Protein AF-A0A7S2SJI4-F1 (afdb_monomer)

Nearest PDB structures (foldseek):
  5hex-assembly2_B  TM=9.767E-01  e=1.439E-13  Homo sapiens
  5hg1-assembly1_A  TM=9.825E-01  e=2.804E-13  Homo sapiens
  2nzt-assembly1_A  TM=9.744E-01  e=3.425E-13  Homo sapiens
  4iwv-assembly1_A  TM=9.909E-01  e=1.138E-12  Homo sapiens
  3qic-assembly1_A  TM=9.898E-01  e=1.217E-12  Homo sapiens

Organism: NCBI:txid96639

Radius of gyration: 13.2 Å; Cα contacts (8 Å, |Δi|>4): 162; chains: 1; bounding box: 30×30×30 Å

Sequence (100 aa):
SKIYLIPQHIMTGTGEHLFDHIAECIYKFMNNHDLLNQKIPLGFTFSFPCKQMGLNHAVLTQWTKGFKCEGVEGEDVVRLLHEAIKRRGDIDVECLAVIN

Solvent-accessible surface area (backbone atoms only — not comparable to full-atom values): 5708 Å² total; per-residue (Å²): 139,90,85,83,84,80,54,71,71,42,38,55,30,43,30,68,59,40,30,37,50,50,38,52,50,50,46,56,51,29,62,76,64,78,38,54,92,42,81,40,81,34,77,44,77,51,84,50,57,55,50,74,79,50,60,50,34,35,26,30,66,47,75,57,96,82,40,52,37,45,90,34,64,77,32,45,54,47,60,50,41,51,50,24,36,56,74,67,65,74,57,47,72,45,71,67,30,53,45,106

Foldseek 3Di:
DDDDDDDLCQLAEALLSVLLVVLVVVVVVCVVVVNQPDAAEDEAEDPADWDDPDFQWTQHQDDDPSGHHPPRHRDTPSVSNVVSNVVVPRHHYDYRGYDD

Mean predicted aligned error: 2.75 Å

Structure (mmCIF, N/CA/C/O backbone):
data_AF-A0A7S2SJI4-F1
#
_entry.id   AF-A0A7S2SJI4-F1
#
loop_
_atom_site.group_PDB
_atom_site.id
_atom_site.type_symbol
_atom_site.label_atom_id
_atom_site.label_alt_id
_atom_site.label_comp_id
_atom_site.label_asym_id
_atom_site.label_entity_id
_atom_site.label_seq_id
_atom_site.pdbx_PDB_ins_code
_atom_site.Cartn_x
_atom_site.Cartn_y
_atom_site.Cartn_z
_atom_site.occupancy
_atom_site.B_iso_or_equiv
_atom_site.auth_seq_id
_atom_site.auth_comp_id
_atom_site.auth_asym_id
_atom_site.auth_atom_id
_atom_site.pdbx_PDB_model_num
ATOM 1 N N . SER A 1 1 ? 18.832 6.664 1.803 1.00 69.81 1 SER A N 1
ATOM 2 C CA . SER A 1 1 ? 17.397 6.334 1.919 1.00 69.81 1 SER A CA 1
ATOM 3 C C . SER A 1 1 ? 16.583 7.447 1.274 1.00 69.81 1 SER A C 1
ATOM 5 O O . SER A 1 1 ? 17.013 8.594 1.328 1.00 69.81 1 SER A O 1
ATOM 7 N N . LYS A 1 2 ? 15.455 7.136 0.621 1.00 86.06 2 LYS A N 1
ATOM 8 C CA . LYS A 1 2 ? 14.500 8.149 0.133 1.00 86.06 2 LYS A CA 1
ATOM 9 C C . LYS A 1 2 ? 13.271 8.145 1.031 1.00 86.06 2 LYS A C 1
ATOM 11 O O . LYS A 1 2 ? 12.806 7.078 1.413 1.00 86.06 2 LYS A O 1
ATOM 16 N N . ILE A 1 3 ? 12.783 9.333 1.366 1.00 92.25 3 ILE A N 1
ATOM 17 C CA . ILE A 1 3 ? 11.575 9.529 2.166 1.00 92.25 3 ILE A CA 1
ATOM 18 C C . ILE A 1 3 ? 10.574 10.257 1.280 1.00 92.25 3 ILE A C 1
ATOM 20 O O . ILE A 1 3 ? 10.897 11.297 0.706 1.00 92.25 3 ILE A O 1
ATOM 24 N N . TYR A 1 4 ? 9.373 9.701 1.170 1.00 93.00 4 TYR A N 1
ATOM 25 C CA . TYR A 1 4 ? 8.265 10.308 0.449 1.00 93.00 4 TYR A CA 1
ATOM 26 C C . TYR A 1 4 ? 7.230 10.758 1.475 1.00 93.00 4 TYR A C 1
ATOM 28 O O . TYR A 1 4 ? 6.766 9.959 2.287 1.00 93.00 4 TYR A O 1
ATOM 36 N N . LEU A 1 5 ? 6.932 12.055 1.490 1.00 94.00 5 LEU A N 1
ATOM 37 C CA . LEU A 1 5 ? 5.970 12.625 2.424 1.00 94.00 5 LEU A CA 1
ATOM 38 C C . LEU A 1 5 ? 4.558 12.399 1.898 1.00 94.00 5 LEU A C 1
ATOM 40 O O . LEU A 1 5 ? 4.272 12.737 0.750 1.00 94.00 5 LEU A O 1
ATOM 44 N N . ILE A 1 6 ? 3.683 11.896 2.764 1.00 94.12 6 ILE A N 1
ATOM 45 C CA . ILE A 1 6 ? 2.258 11.770 2.471 1.00 94.12 6 ILE A CA 1
ATOM 46 C C . ILE A 1 6 ? 1.612 13.135 2.751 1.00 94.12 6 ILE A C 1
ATOM 48 O O . ILE A 1 6 ? 1.662 13.606 3.890 1.00 94.12 6 ILE A O 1
ATOM 52 N N . PRO A 1 7 ? 1.021 13.802 1.746 1.00 94.06 7 PRO A N 1
ATOM 53 C CA . PRO A 1 7 ? 0.314 15.057 1.953 1.00 94.06 7 PRO A CA 1
ATOM 54 C C . PRO A 1 7 ? -0.871 14.886 2.907 1.00 94.06 7 PRO A C 1
ATOM 56 O O . PRO A 1 7 ? -1.582 13.883 2.856 1.00 94.06 7 PRO A O 1
ATOM 59 N N . GLN A 1 8 ? -1.154 15.908 3.717 1.00 92.19 8 GLN A N 1
ATOM 60 C CA . GLN A 1 8 ? -2.221 15.850 4.723 1.00 92.19 8 GLN A CA 1
ATOM 61 C C . GLN A 1 8 ? -3.601 15.527 4.125 1.00 92.19 8 GLN A C 1
ATOM 63 O O . GLN A 1 8 ? -4.350 14.748 4.703 1.00 92.19 8 GLN A O 1
ATOM 68 N N . HIS A 1 9 ? -3.917 16.062 2.942 1.00 93.06 9 HIS A N 1
ATOM 69 C CA . HIS A 1 9 ? -5.185 15.779 2.263 1.00 93.06 9 HIS A CA 1
ATOM 70 C C . HIS A 1 9 ? -5.311 14.317 1.795 1.00 93.06 9 HIS A C 1
ATOM 72 O O . HIS A 1 9 ? -6.426 13.832 1.641 1.00 93.06 9 HIS A O 1
ATOM 78 N N . ILE A 1 10 ? -4.193 13.606 1.590 1.00 95.00 10 ILE A N 1
ATOM 79 C CA . ILE A 1 10 ? -4.195 12.166 1.289 1.00 95.00 10 ILE A CA 1
ATOM 80 C C . ILE A 1 10 ? -4.422 11.364 2.575 1.00 95.00 10 ILE A C 1
ATOM 82 O O . ILE A 1 10 ? -5.204 10.417 2.573 1.00 95.00 10 ILE A O 1
ATOM 86 N N . MET A 1 11 ? -3.816 11.780 3.695 1.00 94.56 11 MET A N 1
ATOM 87 C CA . MET A 1 11 ? -3.981 11.120 5.003 1.00 94.56 11 MET A CA 1
ATOM 88 C C . MET A 1 11 ? -5.436 11.096 5.496 1.00 94.56 11 MET A C 1
ATOM 90 O O . MET A 1 11 ? -5.798 10.238 6.300 1.00 94.56 11 MET A O 1
ATOM 94 N N . THR A 1 12 ? -6.262 12.038 5.042 1.00 95.62 12 THR A N 1
ATOM 95 C CA . THR A 1 12 ? -7.688 12.144 5.391 1.00 95.62 12 THR A CA 1
ATOM 96 C C . THR A 1 12 ? -8.610 11.987 4.178 1.00 95.62 12 THR A C 1
ATOM 98 O O . THR A 1 12 ? -9.759 12.415 4.235 1.00 95.62 12 THR A O 1
ATOM 101 N N . GLY A 1 13 ? -8.090 11.473 3.059 1.00 95.50 13 GLY A N 1
ATOM 102 C CA . GLY A 1 13 ? -8.831 11.274 1.813 1.00 95.50 13 GLY A CA 1
ATOM 103 C C . GLY A 1 13 ? -9.430 9.870 1.699 1.00 95.50 13 GLY A C 1
ATOM 104 O O . GLY A 1 13 ? -9.820 9.257 2.688 1.00 95.50 13 GLY A O 1
ATOM 105 N N . THR A 1 14 ? -9.480 9.327 0.484 1.00 97.56 14 THR A N 1
ATOM 106 C CA . THR A 1 14 ? -9.881 7.933 0.248 1.00 97.56 14 THR A CA 1
ATOM 107 C C . THR A 1 14 ? -8.692 6.987 0.405 1.00 97.56 14 THR A C 1
ATOM 109 O O . THR A 1 14 ? -7.536 7.365 0.196 1.00 97.56 14 THR A O 1
ATOM 112 N N . GLY A 1 15 ? -8.973 5.728 0.737 1.00 97.19 15 GLY A N 1
ATOM 113 C CA . GLY A 1 15 ? -7.986 4.654 0.729 1.00 97.19 15 GLY A CA 1
ATOM 114 C C . GLY A 1 15 ? -7.322 4.494 -0.631 1.00 97.19 15 GLY A C 1
ATOM 115 O O . GLY A 1 15 ? -6.103 4.390 -0.702 1.00 97.19 15 GLY A O 1
ATOM 116 N N . GLU A 1 16 ? -8.103 4.563 -1.711 1.00 97.69 16 GLU A N 1
ATOM 117 C CA . GLU A 1 16 ? -7.590 4.490 -3.082 1.00 97.69 16 GLU A CA 1
ATOM 118 C C . GLU A 1 16 ? -6.465 5.506 -3.324 1.00 97.69 16 GLU A C 1
ATOM 120 O O . GLU A 1 16 ? -5.359 5.108 -3.684 1.00 97.69 16 GLU A O 1
ATOM 125 N N . HIS A 1 17 ? -6.682 6.786 -2.997 1.00 97.31 17 HIS A N 1
ATOM 126 C CA . HIS A 1 17 ? -5.653 7.818 -3.152 1.00 97.31 17 HIS A CA 1
ATOM 127 C C . HIS A 1 17 ? -4.414 7.573 -2.279 1.00 97.31 17 HIS A C 1
ATOM 129 O O . HIS A 1 17 ? -3.296 7.873 -2.706 1.00 97.31 17 HIS A O 1
ATOM 135 N N . LEU A 1 18 ? -4.582 7.036 -1.065 1.00 97.94 18 LEU A N 1
ATOM 136 C CA . LEU A 1 18 ? -3.452 6.691 -0.200 1.00 97.94 18 LEU A CA 1
ATOM 137 C C . LEU A 1 18 ? -2.590 5.590 -0.828 1.00 97.94 18 LEU A C 1
ATOM 139 O O . LEU A 1 18 ? -1.372 5.747 -0.929 1.00 97.94 18 LEU A O 1
ATOM 143 N N . PHE A 1 19 ? -3.201 4.481 -1.243 1.00 98.06 19 PHE A N 1
ATOM 144 C CA . PHE A 1 19 ? -2.459 3.353 -1.803 1.00 98.06 19 PHE A CA 1
ATOM 145 C C . PHE A 1 19 ? -1.896 3.666 -3.195 1.00 98.06 19 PHE A C 1
ATOM 147 O O . PHE A 1 19 ? -0.776 3.250 -3.493 1.00 98.06 19 PHE A O 1
ATOM 154 N N . ASP A 1 20 ? -2.580 4.478 -4.002 1.00 97.94 20 ASP A N 1
ATOM 155 C CA . ASP A 1 20 ? -2.048 4.974 -5.277 1.00 97.94 20 ASP A CA 1
ATOM 156 C C . ASP A 1 20 ? -0.818 5.869 -5.061 1.00 97.94 20 ASP A C 1
ATOM 158 O O . ASP A 1 20 ? 0.183 5.748 -5.773 1.00 97.94 20 ASP A O 1
ATOM 162 N N . HIS A 1 21 ? -0.832 6.714 -4.023 1.00 97.75 21 HIS A N 1
ATOM 163 C CA . HIS A 1 21 ? 0.345 7.490 -3.634 1.00 97.75 21 HIS A CA 1
ATOM 164 C C . HIS A 1 21 ? 1.513 6.586 -3.211 1.00 97.75 21 HIS A C 1
ATOM 166 O O . HIS A 1 21 ? 2.659 6.850 -3.582 1.00 97.75 21 HIS A O 1
ATOM 172 N N . ILE A 1 22 ? 1.249 5.504 -2.472 1.00 97.25 22 ILE A N 1
ATOM 173 C CA . ILE A 1 22 ? 2.275 4.514 -2.108 1.00 97.25 22 ILE A CA 1
ATOM 174 C C . ILE A 1 22 ? 2.851 3.852 -3.370 1.00 97.25 22 ILE A C 1
ATOM 176 O O . ILE A 1 22 ? 4.074 3.792 -3.511 1.00 97.25 22 ILE A O 1
ATOM 180 N N . ALA A 1 23 ? 2.005 3.424 -4.312 1.00 97.56 23 ALA A N 1
ATOM 181 C CA . ALA A 1 23 ? 2.441 2.837 -5.581 1.00 97.56 23 ALA A CA 1
ATOM 182 C C . ALA A 1 23 ? 3.307 3.812 -6.406 1.00 97.56 23 ALA A C 1
ATOM 184 O O . ALA A 1 23 ? 4.338 3.417 -6.951 1.00 97.56 23 ALA A O 1
ATOM 185 N N . GLU A 1 24 ? 2.965 5.104 -6.428 1.00 97.50 24 GLU A N 1
ATOM 186 C CA . GLU A 1 24 ? 3.795 6.163 -7.026 1.00 97.50 24 GLU A CA 1
ATOM 187 C C . GLU A 1 24 ? 5.160 6.302 -6.362 1.00 97.50 24 GLU A C 1
ATOM 189 O O . GLU A 1 24 ? 6.176 6.468 -7.041 1.00 97.50 24 GLU A O 1
ATOM 194 N N . CYS A 1 25 ? 5.217 6.208 -5.038 1.00 96.75 25 CYS A N 1
ATOM 195 C CA . CYS A 1 25 ? 6.483 6.257 -4.319 1.00 96.75 25 CYS A CA 1
ATOM 196 C C . CYS A 1 25 ? 7.365 5.045 -4.650 1.00 96.75 25 CYS A C 1
ATOM 198 O O . CYS A 1 25 ? 8.568 5.213 -4.864 1.00 96.75 25 CYS A O 1
ATOM 200 N N . ILE A 1 26 ? 6.769 3.853 -4.755 1.00 96.31 26 ILE A N 1
ATOM 201 C CA . ILE A 1 26 ? 7.468 2.623 -5.151 1.00 96.31 26 ILE A CA 1
ATOM 202 C C . ILE A 1 26 ? 8.007 2.741 -6.581 1.00 96.31 26 ILE A C 1
ATOM 204 O O . ILE A 1 26 ? 9.194 2.498 -6.794 1.00 96.31 26 ILE A O 1
ATOM 208 N N . TYR A 1 27 ? 7.201 3.202 -7.540 1.00 96.44 27 TYR A N 1
ATOM 209 C CA . TYR A 1 27 ? 7.667 3.449 -8.908 1.00 96.44 27 TYR A CA 1
ATOM 210 C C . TYR A 1 27 ? 8.823 4.438 -8.956 1.00 96.44 27 TYR A C 1
ATOM 212 O O . TYR A 1 27 ? 9.859 4.152 -9.554 1.00 96.44 27 TYR A O 1
ATOM 220 N N . LYS A 1 28 ? 8.694 5.590 -8.282 1.00 96.19 28 LYS A N 1
ATOM 221 C CA . LYS A 1 28 ? 9.784 6.568 -8.217 1.00 96.19 28 LYS A CA 1
ATOM 222 C C . LYS A 1 28 ? 11.041 5.920 -7.661 1.00 96.19 28 LYS A C 1
ATOM 224 O O . LYS A 1 28 ? 12.126 6.211 -8.151 1.00 96.19 28 LYS A O 1
ATOM 229 N N . PHE A 1 29 ? 10.931 5.079 -6.639 1.00 95.31 29 PHE A N 1
ATOM 230 C CA . PHE A 1 29 ? 12.080 4.360 -6.111 1.00 95.31 29 PHE A CA 1
ATOM 231 C C . PHE A 1 29 ? 12.683 3.422 -7.167 1.00 95.31 29 PHE A C 1
ATOM 233 O O . PHE A 1 29 ? 13.862 3.565 -7.482 1.00 95.31 29 PHE A O 1
ATOM 240 N N . MET A 1 30 ? 11.883 2.542 -7.773 1.00 95.75 30 MET A N 1
ATOM 241 C CA . MET A 1 30 ? 12.345 1.571 -8.771 1.00 95.75 30 MET A CA 1
ATOM 242 C C . MET A 1 30 ? 12.972 2.234 -10.002 1.00 95.75 30 MET A C 1
ATOM 244 O O . MET A 1 30 ? 14.055 1.832 -10.419 1.00 95.75 30 MET A O 1
ATOM 248 N N . ASN A 1 31 ? 12.349 3.285 -10.540 1.00 95.81 31 ASN A N 1
ATOM 249 C CA . ASN A 1 31 ? 12.864 4.041 -11.683 1.00 95.81 31 ASN A CA 1
ATOM 250 C C . ASN A 1 31 ? 14.212 4.709 -11.380 1.00 95.81 31 ASN A C 1
ATOM 252 O O . ASN A 1 31 ? 15.092 4.755 -12.224 1.00 95.81 31 ASN A O 1
ATOM 256 N N . ASN A 1 32 ? 14.407 5.199 -10.153 1.00 95.56 32 ASN A N 1
ATOM 257 C CA . ASN A 1 32 ? 15.670 5.826 -9.752 1.00 95.56 32 ASN A CA 1
ATOM 258 C C . ASN A 1 32 ? 16.805 4.825 -9.472 1.00 95.56 32 ASN A C 1
ATOM 260 O O . ASN A 1 32 ? 17.925 5.255 -9.202 1.00 95.56 32 ASN A O 1
ATOM 264 N N . HIS A 1 33 ? 16.506 3.528 -9.462 1.00 94.44 33 HIS A N 1
ATOM 265 C CA . HIS A 1 33 ? 17.455 2.455 -9.175 1.00 94.44 33 HIS A CA 1
ATOM 266 C C . HIS A 1 33 ? 17.541 1.428 -10.317 1.00 94.44 33 HIS A C 1
ATOM 268 O O . HIS A 1 33 ? 18.110 0.360 -10.118 1.00 94.44 33 HIS A O 1
ATOM 274 N N . ASP A 1 34 ? 16.976 1.741 -11.490 1.00 95.00 34 ASP A N 1
ATOM 275 C CA . ASP A 1 34 ? 16.959 0.874 -12.677 1.00 95.00 34 ASP A CA 1
ATOM 276 C C . ASP A 1 34 ? 16.325 -0.514 -12.430 1.00 95.00 34 ASP A C 1
ATOM 278 O O . ASP A 1 34 ? 16.745 -1.534 -12.978 1.00 95.00 34 ASP A O 1
ATOM 282 N N . LEU A 1 35 ? 15.276 -0.558 -11.597 1.00 95.50 35 LEU A N 1
ATOM 283 C CA . LEU A 1 35 ? 14.594 -1.793 -11.174 1.00 95.50 35 LEU A CA 1
ATOM 284 C C . LEU A 1 35 ? 13.261 -2.058 -11.893 1.00 95.50 35 LEU A C 1
ATOM 286 O O . LEU A 1 35 ? 12.606 -3.048 -11.588 1.00 95.50 35 LEU A O 1
ATOM 290 N N . LEU A 1 36 ? 12.834 -1.208 -12.834 1.00 94.25 36 LEU A N 1
ATOM 291 C CA . LEU A 1 36 ? 11.500 -1.305 -13.460 1.00 94.25 36 LEU A CA 1
ATOM 292 C C . LEU A 1 36 ? 11.244 -2.622 -14.212 1.00 94.25 36 LEU A C 1
ATOM 294 O O . LEU A 1 36 ? 10.100 -3.043 -14.328 1.00 94.25 36 LEU A O 1
ATOM 298 N N . ASN A 1 37 ? 12.298 -3.291 -14.684 1.00 93.31 37 ASN A N 1
ATOM 299 C CA . ASN A 1 37 ? 12.198 -4.565 -15.407 1.00 93.31 37 ASN A CA 1
ATOM 300 C C . ASN A 1 37 ? 12.366 -5.795 -14.496 1.00 93.31 37 ASN A C 1
ATOM 302 O O . ASN A 1 37 ? 12.647 -6.888 -14.987 1.00 93.31 37 ASN A O 1
ATOM 306 N N . GLN A 1 38 ? 12.274 -5.624 -13.175 1.00 94.12 38 GLN A N 1
ATOM 307 C CA . GLN A 1 38 ? 12.464 -6.693 -12.198 1.00 94.12 38 GLN A CA 1
ATOM 308 C C . GLN A 1 38 ? 11.217 -6.863 -11.336 1.00 94.12 38 GLN A C 1
ATOM 310 O O . GLN A 1 38 ? 10.621 -5.880 -10.901 1.00 94.12 38 GLN A O 1
ATOM 315 N N . LYS A 1 39 ? 10.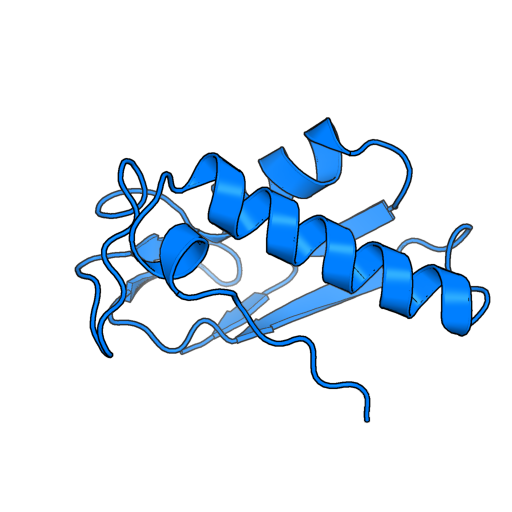889 -8.119 -11.021 1.00 94.75 39 LYS A N 1
ATOM 316 C CA . LYS A 1 39 ? 9.912 -8.441 -9.985 1.00 94.75 39 LYS A CA 1
ATOM 317 C C . LYS A 1 39 ? 10.545 -8.236 -8.615 1.00 94.75 39 LYS A C 1
ATOM 319 O O . LYS A 1 39 ? 11.484 -8.950 -8.257 1.00 94.75 39 LYS A O 1
ATOM 324 N N . ILE A 1 40 ? 10.034 -7.280 -7.846 1.00 95.88 40 ILE A N 1
ATOM 325 C CA . ILE A 1 40 ? 10.598 -6.930 -6.540 1.00 95.88 40 ILE A CA 1
ATOM 326 C C . ILE A 1 40 ? 9.751 -7.524 -5.405 1.00 95.88 40 ILE A C 1
ATOM 328 O O . ILE A 1 40 ? 8.570 -7.187 -5.286 1.00 95.88 40 ILE A O 1
ATOM 332 N N . PRO A 1 41 ? 10.329 -8.370 -4.531 1.00 95.56 41 PRO A N 1
ATOM 333 C CA . PRO A 1 41 ? 9.661 -8.789 -3.307 1.00 95.56 41 PRO A CA 1
ATOM 334 C C . PRO A 1 41 ? 9.631 -7.637 -2.294 1.00 95.56 41 PRO A C 1
ATOM 336 O O . PRO A 1 41 ? 10.660 -7.028 -1.994 1.00 95.56 41 PRO A O 1
ATOM 339 N N . LEU A 1 42 ? 8.456 -7.358 -1.735 1.00 96.31 42 LEU A N 1
ATOM 340 C CA . LEU A 1 42 ? 8.233 -6.292 -0.762 1.00 96.31 42 LEU A CA 1
ATOM 341 C C . LEU A 1 42 ? 7.816 -6.864 0.598 1.00 96.31 42 LEU A C 1
ATOM 343 O O . LEU A 1 42 ? 6.877 -7.656 0.700 1.00 96.31 42 LEU A O 1
ATOM 347 N N . GLY A 1 43 ? 8.496 -6.409 1.651 1.00 96.44 43 GLY A N 1
ATOM 348 C CA . GLY A 1 43 ? 7.997 -6.481 3.022 1.00 96.44 43 GLY A CA 1
ATOM 349 C C . GLY A 1 43 ? 7.271 -5.184 3.364 1.00 96.44 43 GLY A C 1
ATOM 350 O O . GLY A 1 43 ? 7.857 -4.105 3.274 1.00 96.44 43 GLY A O 1
ATOM 351 N N . PHE A 1 44 ? 6.000 -5.279 3.740 1.00 96.25 44 PHE A N 1
ATOM 352 C CA . PHE A 1 44 ? 5.157 -4.125 4.012 1.00 96.25 44 PHE A CA 1
ATOM 353 C C . PHE A 1 44 ? 5.019 -3.893 5.517 1.00 96.25 44 PHE A C 1
ATOM 355 O O . PHE A 1 44 ? 4.211 -4.522 6.196 1.00 96.25 44 PHE A O 1
ATOM 362 N N . THR A 1 45 ? 5.820 -2.978 6.058 1.00 96.25 45 THR A N 1
ATOM 363 C CA . THR A 1 45 ? 5.632 -2.512 7.435 1.00 96.25 45 THR A CA 1
ATOM 364 C C . THR A 1 45 ? 4.476 -1.519 7.485 1.00 96.25 45 THR A C 1
ATOM 366 O O . THR A 1 45 ? 4.602 -0.386 7.021 1.00 96.25 45 THR A O 1
ATOM 369 N N . PHE A 1 46 ? 3.349 -1.942 8.054 1.00 95.69 46 PHE A N 1
ATOM 370 C CA . PHE A 1 46 ? 2.131 -1.148 8.160 1.00 95.69 46 PHE A CA 1
ATOM 371 C C . PHE A 1 46 ? 1.774 -0.932 9.633 1.00 95.69 46 PHE A C 1
ATOM 373 O O . PHE A 1 46 ? 0.931 -1.621 10.206 1.00 95.69 46 PHE A O 1
ATOM 380 N N . SER A 1 47 ? 2.449 0.034 10.262 1.00 94.75 47 SER A N 1
ATOM 381 C CA . SER A 1 47 ? 2.383 0.291 11.709 1.00 94.75 47 SER A CA 1
ATOM 382 C C . SER A 1 47 ? 1.107 1.029 12.139 1.00 94.75 47 SER A C 1
ATOM 384 O O . SER A 1 47 ? 1.148 2.145 12.676 1.00 94.75 47 SER A O 1
ATOM 386 N N . PHE A 1 48 ? -0.030 0.385 11.899 1.00 96.50 48 PHE A N 1
ATOM 387 C CA . PHE A 1 48 ? -1.360 0.728 12.387 1.00 96.50 48 PHE A CA 1
ATOM 388 C C . PHE A 1 48 ? -1.978 -0.504 13.049 1.00 96.50 48 PHE A C 1
ATOM 390 O O . PHE A 1 48 ? -1.598 -1.625 12.710 1.00 96.50 48 PHE A O 1
ATOM 397 N N . PRO A 1 49 ? -2.927 -0.347 13.982 1.00 96.88 49 PRO A N 1
ATOM 398 C CA . PRO A 1 49 ? -3.647 -1.484 14.546 1.00 96.88 49 PRO A CA 1
ATOM 399 C C . PRO A 1 49 ? -4.255 -2.369 13.445 1.00 96.88 49 PRO A C 1
ATOM 401 O O . PRO A 1 49 ? -5.141 -1.941 12.714 1.00 96.88 49 PRO A O 1
ATOM 404 N N . CYS A 1 50 ? -3.775 -3.607 13.321 1.00 96.94 50 CYS A N 1
ATOM 405 C CA . CYS A 1 50 ? -4.257 -4.562 12.325 1.00 96.94 50 CYS A CA 1
ATOM 406 C C . CYS A 1 50 ? -4.534 -5.914 12.971 1.00 96.94 50 CYS A C 1
ATOM 408 O O . CYS A 1 50 ? -3.824 -6.344 13.882 1.00 96.94 50 CYS A O 1
ATOM 410 N N . LYS A 1 51 ? -5.537 -6.619 12.455 1.00 97.06 51 LYS A N 1
ATOM 411 C CA . LYS A 1 51 ? -5.752 -8.033 12.728 1.00 97.06 51 LYS A CA 1
ATOM 412 C C . LYS A 1 51 ? -4.977 -8.841 11.692 1.00 97.06 51 LYS A C 1
ATOM 414 O O . LYS A 1 51 ? -5.358 -8.886 10.524 1.00 97.06 51 LYS A O 1
ATOM 419 N N . GLN A 1 52 ? -3.886 -9.468 12.119 1.00 95.94 52 GLN A N 1
ATOM 420 C CA . GLN A 1 52 ? -3.092 -10.326 11.247 1.00 95.94 52 GLN A CA 1
ATOM 421 C C . GLN A 1 52 ? -3.813 -11.661 11.025 1.00 95.94 52 GLN A C 1
ATOM 423 O O . GLN A 1 52 ? -4.108 -12.381 11.978 1.00 95.94 52 GLN A O 1
ATOM 428 N N . MET A 1 53 ? -4.117 -11.968 9.764 1.00 94.69 53 MET A N 1
ATOM 429 C CA . MET A 1 53 ? -4.820 -13.188 9.345 1.00 94.69 53 MET A CA 1
ATOM 430 C C . MET A 1 53 ? -3.874 -14.188 8.662 1.00 94.69 53 MET A C 1
ATOM 432 O O . MET A 1 53 ? -4.194 -15.368 8.553 1.00 94.69 53 MET A O 1
ATOM 436 N N . GLY A 1 54 ? -2.701 -13.725 8.222 1.00 93.94 54 GLY A N 1
ATOM 437 C CA . GLY A 1 54 ? -1.642 -14.526 7.613 1.00 93.94 54 GLY A CA 1
ATOM 438 C C . GLY A 1 54 ? -0.357 -13.712 7.434 1.00 93.94 54 GLY A C 1
ATOM 439 O O . GLY A 1 54 ? -0.282 -12.556 7.854 1.00 93.94 54 GLY A O 1
ATOM 440 N N . LEU A 1 55 ? 0.661 -14.304 6.800 1.00 93.75 55 LEU A N 1
ATOM 441 C CA . LEU A 1 55 ? 1.945 -13.626 6.572 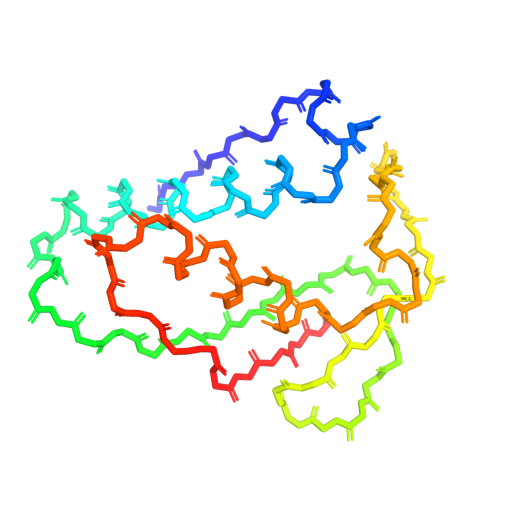1.00 93.75 55 LEU A CA 1
ATOM 442 C C . LEU A 1 55 ? 1.789 -12.382 5.686 1.00 93.75 55 LEU A C 1
ATOM 444 O O . LEU A 1 55 ? 2.368 -11.345 5.985 1.00 93.75 55 LEU A O 1
ATOM 448 N N . ASN A 1 56 ? 0.983 -12.477 4.632 1.00 94.06 56 ASN A N 1
ATOM 449 C CA . ASN A 1 56 ? 0.700 -11.418 3.662 1.00 94.06 56 ASN A CA 1
ATOM 450 C C . ASN A 1 56 ? -0.781 -10.999 3.680 1.00 94.06 56 ASN A C 1
ATOM 452 O O . ASN A 1 56 ? -1.328 -10.631 2.647 1.00 94.06 56 ASN A O 1
ATOM 456 N N . HIS A 1 57 ? -1.439 -11.093 4.838 1.00 96.56 57 HIS A N 1
ATOM 457 C CA . HIS A 1 57 ? -2.848 -10.738 4.993 1.00 96.56 57 HIS A CA 1
ATOM 458 C C . HIS A 1 57 ? -3.058 -10.083 6.359 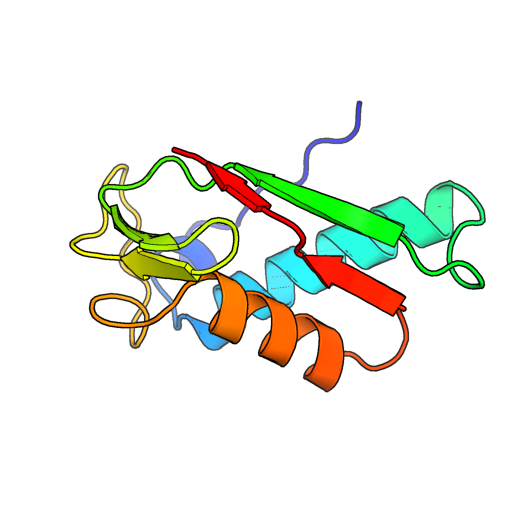1.00 96.56 57 HIS A C 1
ATOM 460 O O . HIS A 1 57 ? -2.924 -10.732 7.406 1.00 96.56 57 HIS A O 1
ATOM 466 N N . ALA A 1 58 ? -3.398 -8.795 6.348 1.00 97.62 58 ALA A N 1
ATOM 467 C CA . ALA A 1 58 ? -3.671 -8.033 7.557 1.00 97.62 58 ALA A CA 1
ATOM 468 C C . ALA A 1 58 ? -4.825 -7.061 7.330 1.00 97.62 58 ALA A C 1
ATOM 470 O O . ALA A 1 58 ? -4.783 -6.220 6.437 1.00 97.62 58 ALA A O 1
ATOM 471 N N . VAL A 1 59 ? -5.839 -7.161 8.184 1.00 98.19 59 VAL A N 1
ATOM 472 C CA . VAL A 1 59 ? -7.021 -6.304 8.119 1.00 98.19 59 VAL A CA 1
ATOM 473 C C . VAL A 1 5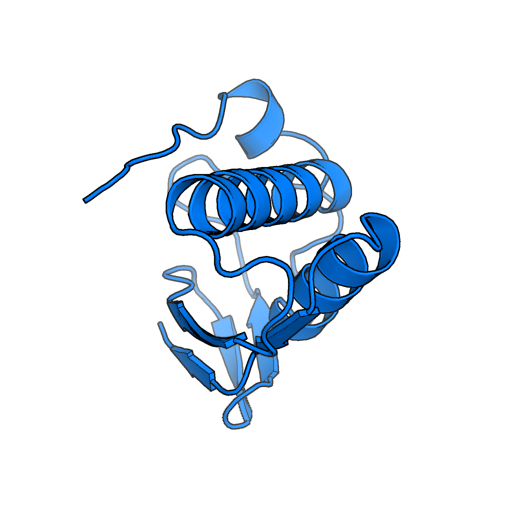9 ? -6.839 -5.115 9.052 1.00 98.19 59 VAL A C 1
ATOM 475 O O . VAL A 1 59 ? -6.622 -5.313 10.251 1.00 98.19 59 VAL A O 1
ATOM 478 N N . LEU A 1 60 ? -6.938 -3.890 8.533 1.00 98.06 60 LEU A N 1
ATOM 479 C CA . LEU A 1 60 ? -6.875 -2.683 9.362 1.00 98.06 60 LEU A CA 1
ATOM 480 C C . LEU A 1 60 ? -8.072 -2.653 10.319 1.00 98.06 60 LEU A C 1
ATOM 482 O O . LEU A 1 60 ? -9.214 -2.773 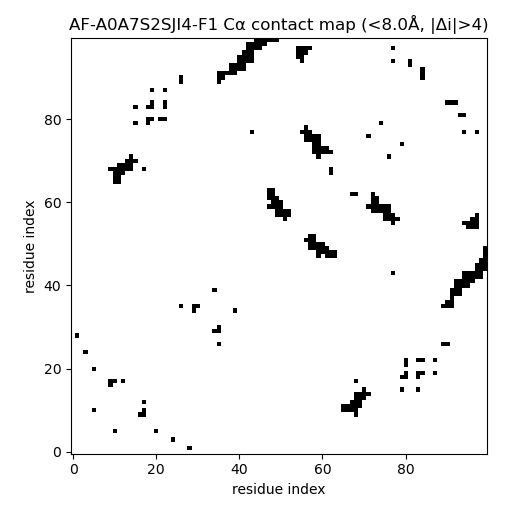9.883 1.00 98.06 60 LEU A O 1
ATOM 486 N N . THR A 1 61 ? -7.834 -2.464 11.619 1.00 97.81 61 THR A N 1
ATOM 487 C CA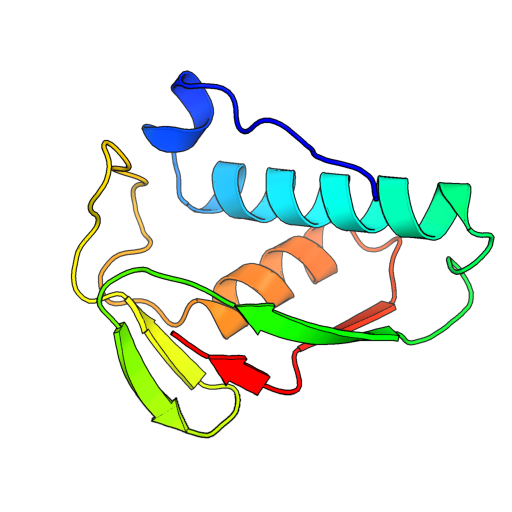 . THR A 1 61 ? -8.931 -2.360 12.598 1.00 97.81 61 THR A CA 1
ATOM 488 C C . THR A 1 61 ? -9.361 -0.924 12.844 1.00 97.81 61 THR A C 1
ATOM 490 O O . THR A 1 61 ? -10.555 -0.661 12.918 1.00 97.81 61 THR A O 1
ATOM 493 N N . GLN A 1 62 ? -8.405 -0.006 12.976 1.00 97.00 62 GLN A N 1
ATOM 494 C CA . GLN A 1 62 ? -8.676 1.418 13.150 1.00 97.00 62 GLN A CA 1
ATOM 495 C C . GLN A 1 62 ? -7.479 2.260 12.718 1.00 97.00 62 GLN A C 1
ATOM 497 O O . GLN A 1 62 ? -6.319 1.888 12.936 1.00 97.00 62 GLN A O 1
ATOM 502 N N . TRP A 1 63 ? -7.755 3.438 12.177 1.00 97.44 63 TRP A N 1
ATOM 503 C CA . TRP A 1 63 ? -6.736 4.440 11.928 1.00 97.44 63 TRP A CA 1
ATOM 504 C C . TRP A 1 63 ? -6.250 5.107 13.217 1.00 97.44 63 TRP A C 1
ATOM 506 O O . TRP A 1 63 ? -6.967 5.266 14.202 1.00 97.44 63 TRP A O 1
ATOM 516 N N . THR A 1 64 ? -4.987 5.530 13.203 1.00 95.81 64 THR A N 1
ATO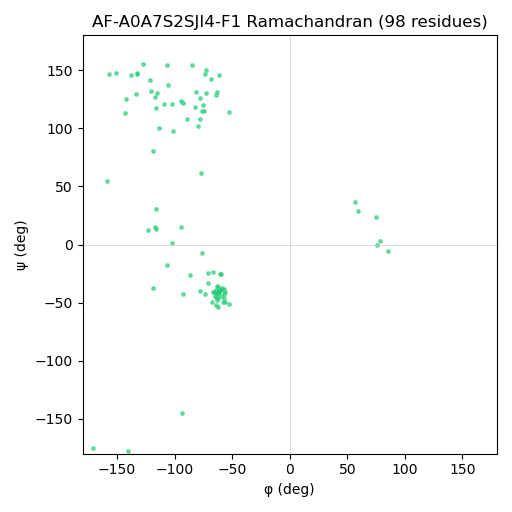M 517 C CA . THR A 1 64 ? -4.358 6.311 14.279 1.00 95.81 64 THR A CA 1
ATOM 518 C C . THR A 1 64 ? -3.459 7.388 13.665 1.00 95.81 64 THR A C 1
ATOM 520 O O . THR A 1 64 ? -3.387 7.520 12.443 1.00 95.81 64 THR A O 1
ATOM 523 N N . LYS A 1 65 ? -2.752 8.175 14.491 1.00 92.75 65 LYS A N 1
ATOM 524 C CA . LYS A 1 65 ? -1.725 9.137 14.030 1.00 92.75 65 LYS A CA 1
ATOM 525 C C . LYS A 1 65 ? -2.260 10.207 13.059 1.00 92.75 65 LYS A C 1
ATOM 527 O O . LYS A 1 65 ? -1.525 10.697 12.209 1.00 92.75 65 LYS A O 1
ATOM 532 N N . GLY A 1 66 ? -3.543 10.555 13.180 1.00 93.12 66 GLY A N 1
ATOM 533 C CA . GLY A 1 66 ? -4.203 11.551 12.329 1.00 93.12 66 GLY A CA 1
ATOM 534 C C . GLY A 1 66 ? -4.605 11.056 10.936 1.00 93.12 66 GLY A C 1
ATOM 535 O O . GLY A 1 66 ? -5.137 11.850 10.166 1.00 93.12 66 GLY A O 1
ATOM 536 N N . PHE A 1 67 ? -4.392 9.774 10.612 1.00 96.69 67 PHE A N 1
ATOM 537 C CA . PHE A 1 67 ? -4.962 9.168 9.407 1.00 96.69 67 PHE A CA 1
ATOM 538 C C . PHE A 1 67 ? -6.462 8.941 9.583 1.00 96.69 67 PHE A C 1
ATOM 540 O O . PHE A 1 67 ? -6.934 8.669 10.688 1.00 96.69 67 PHE A O 1
ATOM 547 N N . LYS A 1 68 ? -7.204 9.057 8.484 1.00 95.88 68 LYS A N 1
ATOM 548 C CA . LYS A 1 68 ? -8.638 8.769 8.420 1.00 95.88 68 LYS A CA 1
ATOM 549 C C . LYS A 1 68 ? -9.060 8.497 6.975 1.00 95.88 68 LYS A C 1
ATOM 551 O O . LYS A 1 68 ? -9.927 9.181 6.443 1.00 95.88 68 LYS A O 1
ATOM 556 N N . CYS A 1 69 ? -8.391 7.553 6.319 1.00 97.00 69 CYS A N 1
ATOM 557 C CA . CYS A 1 69 ? -8.688 7.243 4.925 1.00 97.00 69 CYS A CA 1
ATOM 558 C C . CYS A 1 69 ? -9.949 6.377 4.810 1.00 97.00 69 CYS A C 1
ATOM 560 O O . CYS A 1 69 ? -10.031 5.312 5.430 1.00 97.00 69 CYS A O 1
ATOM 562 N N . GLU A 1 70 ? -10.913 6.815 4.004 1.00 96.75 70 GLU A N 1
ATOM 563 C CA . GLU A 1 70 ? -12.175 6.097 3.791 1.00 96.75 70 GLU A CA 1
ATOM 564 C C . GLU A 1 70 ? -11.966 4.783 3.023 1.00 96.75 70 GLU A C 1
ATOM 566 O O . GLU A 1 70 ? -11.152 4.719 2.102 1.00 96.75 70 GLU A O 1
ATOM 571 N N . GLY A 1 71 ? -12.714 3.734 3.378 1.00 96.62 71 GLY A N 1
ATOM 572 C CA . GLY A 1 71 ? -12.664 2.446 2.672 1.00 96.62 71 GLY A CA 1
ATOM 573 C C . GLY A 1 71 ? -11.417 1.599 2.951 1.00 96.62 71 GLY A C 1
ATOM 574 O O . GLY A 1 71 ? -11.051 0.781 2.113 1.00 96.62 71 GLY A O 1
ATOM 575 N N . VAL A 1 72 ? -10.748 1.806 4.094 1.00 97.94 72 VAL A N 1
ATOM 576 C CA . VAL A 1 72 ? -9.584 0.993 4.509 1.00 97.94 72 VAL A CA 1
ATOM 577 C C . VAL A 1 72 ? -9.815 0.245 5.821 1.00 97.94 72 VAL A C 1
ATOM 579 O O . VAL A 1 72 ? -9.361 -0.886 5.964 1.00 97.94 72 VAL A O 1
ATOM 582 N N . GLU A 1 73 ? -10.501 0.841 6.801 1.00 98.19 73 GLU A N 1
ATOM 583 C CA . GLU A 1 73 ? -10.848 0.122 8.036 1.00 98.19 73 GLU A CA 1
ATOM 584 C C . GLU A 1 73 ? -11.770 -1.061 7.714 1.00 98.19 73 GLU A C 1
ATOM 586 O O . GLU A 1 73 ? -12.758 -0.908 7.000 1.00 98.19 73 GLU A O 1
ATOM 591 N N . GLY A 1 74 ? -11.440 -2.243 8.235 1.00 98.06 74 GLY A N 1
ATOM 592 C CA . GLY A 1 74 ? -12.122 -3.498 7.916 1.00 98.06 74 GLY A CA 1
ATOM 593 C C . GLY A 1 74 ? -11.602 -4.211 6.663 1.00 98.06 74 GLY A C 1
ATOM 594 O O . GLY A 1 74 ? -11.999 -5.350 6.427 1.00 98.06 74 GLY A O 1
ATOM 595 N N . GLU A 1 75 ? -10.673 -3.609 5.916 1.00 98.25 75 GLU A N 1
ATOM 596 C CA . GLU A 1 75 ? -10.130 -4.161 4.671 1.00 98.25 75 GLU A CA 1
ATOM 597 C C . GLU A 1 75 ? -8.698 -4.691 4.815 1.00 98.25 75 GLU A C 1
ATOM 599 O O . GLU A 1 75 ? -7.921 -4.246 5.666 1.00 98.25 75 GLU A O 1
ATOM 604 N N . ASP A 1 76 ? -8.339 -5.646 3.950 1.00 97.94 76 ASP A N 1
ATOM 605 C CA . ASP A 1 76 ? -6.976 -6.177 3.849 1.00 97.94 76 ASP A CA 1
ATOM 606 C C . ASP A 1 76 ? -6.040 -5.181 3.153 1.00 97.94 76 ASP A C 1
ATOM 608 O O . ASP A 1 76 ? -6.161 -4.899 1.958 1.00 97.94 76 ASP A O 1
ATOM 612 N N . VAL A 1 77 ? -5.058 -4.677 3.896 1.00 97.62 77 VAL A N 1
ATOM 613 C CA . VAL A 1 77 ? -4.137 -3.639 3.416 1.00 97.62 77 VAL A CA 1
ATOM 614 C C . VAL A 1 77 ? -3.165 -4.159 2.360 1.00 97.62 77 VAL A C 1
ATOM 616 O O . VAL A 1 77 ? -2.693 -3.380 1.531 1.00 97.62 77 VAL A O 1
ATOM 619 N N . VAL A 1 78 ? -2.883 -5.468 2.347 1.00 97.25 78 VAL A N 1
ATOM 620 C CA . VAL A 1 78 ? -2.042 -6.083 1.311 1.00 97.25 78 VAL A CA 1
ATOM 621 C C . VAL A 1 78 ? -2.807 -6.170 -0.004 1.00 97.25 78 VAL A C 1
ATOM 623 O O . VAL A 1 78 ? -2.260 -5.821 -1.052 1.00 97.25 78 VAL A O 1
ATOM 626 N N . ARG A 1 79 ? -4.090 -6.558 0.044 1.00 97.50 79 ARG A N 1
ATOM 627 C CA . ARG A 1 79 ? -4.989 -6.509 -1.118 1.00 97.50 79 ARG A CA 1
ATOM 628 C C . ARG A 1 79 ? -5.069 -5.097 -1.698 1.00 97.50 79 ARG A C 1
ATOM 630 O O . ARG A 1 79 ? -4.863 -4.937 -2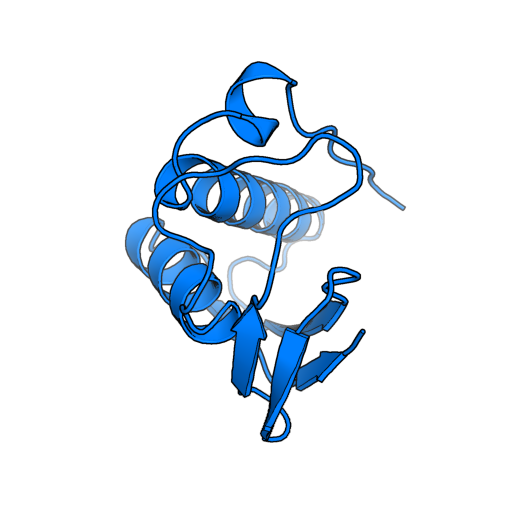.898 1.00 97.50 79 ARG A O 1
ATOM 637 N N . LEU A 1 80 ? -5.310 -4.085 -0.863 1.00 98.06 80 LEU A N 1
ATOM 638 C CA . LEU A 1 80 ? -5.419 -2.690 -1.309 1.00 98.06 80 LEU A CA 1
ATOM 639 C C . LEU A 1 80 ? -4.124 -2.175 -1.958 1.00 98.06 80 LEU A C 1
ATOM 641 O O . LEU A 1 80 ? -4.173 -1.498 -2.987 1.00 98.06 80 LEU A O 1
ATOM 645 N N . LEU A 1 81 ? -2.962 -2.537 -1.404 1.00 98.06 81 LEU A N 1
ATOM 646 C CA . LEU A 1 81 ? -1.669 -2.210 -2.004 1.00 98.06 81 LEU A CA 1
ATOM 647 C C . LEU A 1 81 ? -1.478 -2.901 -3.363 1.00 98.06 81 LEU A C 1
ATOM 649 O O . LEU A 1 81 ? -1.072 -2.249 -4.325 1.00 98.06 81 LEU A O 1
ATOM 653 N N 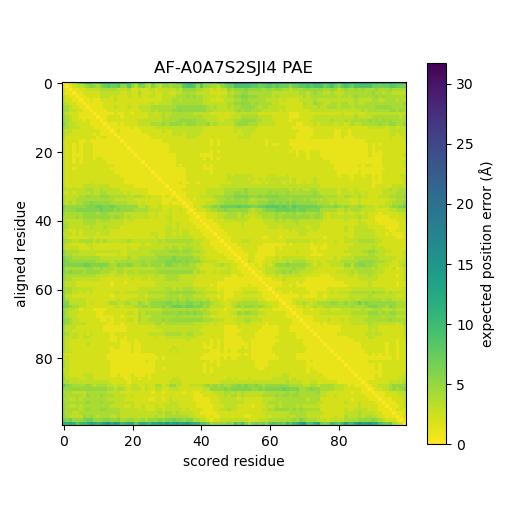. HIS A 1 82 ? -1.798 -4.195 -3.470 1.00 96.88 82 HIS A N 1
ATOM 654 C CA . HIS A 1 82 ? -1.738 -4.913 -4.748 1.00 96.88 82 HIS A CA 1
ATOM 655 C C . HIS A 1 82 ? -2.676 -4.309 -5.799 1.00 96.88 82 HIS A C 1
ATOM 657 O O . HIS A 1 82 ? -2.302 -4.214 -6.966 1.00 96.88 82 HIS A O 1
ATOM 663 N N . GLU A 1 83 ? -3.874 -3.875 -5.410 1.00 97.81 83 GLU A N 1
ATOM 664 C CA . GLU A 1 83 ? -4.805 -3.206 -6.321 1.00 97.81 83 GLU A CA 1
ATOM 665 C C . GLU A 1 83 ? -4.246 -1.882 -6.843 1.00 97.81 83 GLU A C 1
ATOM 667 O O . GLU A 1 83 ? -4.344 -1.627 -8.041 1.00 97.81 83 GLU A O 1
ATOM 672 N N . ALA A 1 84 ? -3.599 -1.082 -5.992 1.00 98.12 84 ALA A N 1
ATOM 673 C CA . ALA A 1 84 ? -2.939 0.154 -6.413 1.00 98.12 84 ALA A CA 1
ATOM 674 C C . ALA A 1 84 ? -1.761 -0.101 -7.365 1.00 98.12 84 ALA A C 1
ATOM 676 O O . ALA A 1 84 ? -1.652 0.542 -8.409 1.00 98.12 84 ALA A O 1
ATOM 677 N N . ILE A 1 85 ? -0.915 -1.088 -7.053 1.00 97.31 85 ILE A N 1
ATOM 678 C CA . ILE A 1 85 ? 0.180 -1.531 -7.931 1.00 97.31 85 ILE A CA 1
ATOM 679 C C . ILE A 1 85 ? -0.372 -1.966 -9.298 1.00 97.31 85 ILE A C 1
ATOM 681 O O . ILE A 1 85 ? 0.124 -1.538 -10.340 1.00 97.31 85 ILE A O 1
ATOM 685 N N . LYS A 1 86 ? -1.450 -2.760 -9.306 1.00 96.69 86 LYS A N 1
ATOM 686 C CA . LYS A 1 86 ? -2.099 -3.235 -10.533 1.00 96.69 86 LYS A CA 1
ATOM 687 C C . LYS A 1 86 ? -2.760 -2.108 -11.331 1.00 96.69 86 LYS A C 1
ATOM 689 O O . LYS A 1 86 ? -2.652 -2.119 -12.554 1.00 96.69 86 LYS A O 1
ATOM 694 N N . ARG A 1 87 ? -3.437 -1.154 -10.676 1.00 97.56 87 ARG A N 1
ATOM 695 C CA . ARG A 1 87 ? -4.015 0.040 -11.329 1.00 97.56 87 ARG A CA 1
ATOM 696 C C . ARG A 1 87 ? -2.943 0.866 -12.029 1.00 97.56 87 ARG A C 1
ATOM 698 O O . ARG A 1 87 ? -3.199 1.396 -13.104 1.00 97.56 87 ARG A O 1
ATOM 705 N N . ARG A 1 88 ? -1.756 0.955 -11.426 1.00 95.94 88 ARG A N 1
ATOM 706 C CA . ARG A 1 88 ? -0.612 1.660 -11.999 1.00 95.94 88 ARG A CA 1
ATOM 707 C C . ARG A 1 88 ? -0.072 0.969 -13.256 1.00 95.94 88 ARG A C 1
ATOM 709 O O . ARG A 1 88 ? 0.110 1.617 -14.280 1.00 95.94 88 ARG A O 1
ATOM 716 N N . GLY A 1 89 ? 0.155 -0.342 -13.178 1.00 95.56 89 GLY A N 1
ATOM 717 C CA . GLY A 1 89 ? 0.444 -1.201 -14.333 1.00 95.56 89 GLY A CA 1
ATOM 718 C C . GLY A 1 89 ? 1.855 -1.113 -14.934 1.00 95.56 89 GLY A C 1
ATOM 719 O O . GLY A 1 89 ? 2.131 -1.837 -15.885 1.00 95.56 89 GLY A O 1
ATOM 720 N N . ASP A 1 90 ? 2.748 -0.278 -14.399 1.00 95.62 90 ASP A N 1
ATOM 721 C CA . ASP A 1 90 ? 4.116 -0.054 -14.904 1.00 95.62 90 ASP A CA 1
ATOM 722 C C . ASP A 1 90 ? 5.226 -0.488 -13.918 1.00 95.62 90 ASP A C 1
ATOM 724 O O . ASP A 1 90 ? 6.397 -0.159 -14.110 1.00 95.62 90 ASP A O 1
ATOM 728 N N . ILE A 1 91 ? 4.868 -1.245 -12.871 1.00 96.62 91 ILE A N 1
ATOM 729 C CA . ILE A 1 91 ? 5.789 -1.843 -11.890 1.00 96.62 91 ILE A CA 1
ATOM 730 C C . ILE A 1 91 ? 5.372 -3.279 -11.550 1.00 96.62 91 ILE A C 1
ATOM 732 O O . ILE A 1 91 ? 4.180 -3.579 -11.478 1.00 96.62 91 ILE A O 1
ATOM 736 N N . ASP A 1 92 ? 6.348 -4.153 -11.290 1.00 95.50 92 ASP A N 1
ATOM 737 C CA . ASP A 1 92 ? 6.122 -5.538 -10.855 1.00 95.50 92 ASP A CA 1
ATOM 738 C C . ASP A 1 92 ? 6.628 -5.730 -9.417 1.00 95.50 92 ASP A C 1
ATOM 740 O O . ASP A 1 92 ? 7.829 -5.837 -9.152 1.00 95.50 92 ASP A O 1
ATOM 744 N N . VAL A 1 93 ? 5.696 -5.698 -8.464 1.00 96.94 93 VAL A N 1
ATOM 745 C CA . VAL A 1 93 ? 5.984 -5.749 -7.027 1.00 96.94 93 VAL A CA 1
ATOM 746 C C . VAL A 1 93 ? 5.051 -6.743 -6.362 1.00 96.94 93 VAL A C 1
ATOM 748 O O . VAL A 1 93 ? 3.833 -6.665 -6.511 1.00 96.94 93 VAL A O 1
ATOM 751 N N . GLU A 1 94 ? 5.629 -7.654 -5.586 1.00 95.00 94 GLU A N 1
ATOM 752 C CA . GLU A 1 94 ? 4.897 -8.690 -4.866 1.00 95.00 94 GLU A CA 1
ATOM 753 C C . GLU A 1 94 ? 5.060 -8.501 -3.360 1.00 95.00 94 GLU A C 1
ATOM 755 O O . GLU A 1 94 ? 6.162 -8.595 -2.816 1.00 95.00 94 GLU A O 1
ATOM 760 N N . CYS A 1 95 ? 3.950 -8.244 -2.668 1.00 95.50 95 CYS A N 1
ATOM 761 C CA . CYS A 1 95 ? 3.950 -8.116 -1.216 1.00 95.50 95 CYS A CA 1
ATOM 762 C C . CYS A 1 95 ? 3.966 -9.507 -0.563 1.00 95.50 95 CYS A C 1
ATOM 764 O O . CYS A 1 95 ? 2.939 -10.186 -0.485 1.00 95.50 95 CYS A O 1
ATOM 766 N N . LEU A 1 96 ? 5.137 -9.927 -0.078 1.00 94.19 96 LEU A N 1
ATOM 767 C CA . LEU A 1 96 ? 5.346 -11.257 0.509 1.00 94.19 96 LEU A CA 1
ATOM 768 C C . LEU A 1 96 ? 5.003 -11.325 1.995 1.00 94.19 96 LEU A C 1
ATOM 770 O O . LEU A 1 96 ? 4.692 -12.399 2.506 1.00 94.19 96 LEU A O 1
ATOM 774 N N . ALA A 1 97 ? 5.084 -10.198 2.695 1.00 94.69 97 ALA A N 1
ATOM 775 C CA . ALA A 1 97 ? 4.798 -10.137 4.117 1.00 94.69 97 ALA A CA 1
ATOM 776 C C . ALA A 1 97 ? 4.266 -8.764 4.512 1.00 94.69 97 ALA A C 1
ATOM 778 O O . ALA A 1 97 ? 4.696 -7.749 3.968 1.00 94.69 97 ALA A O 1
ATOM 779 N N . VAL A 1 98 ? 3.385 -8.744 5.506 1.00 95.75 98 VAL A N 1
ATOM 780 C CA . VAL A 1 98 ? 2.957 -7.540 6.213 1.00 95.75 98 VAL A CA 1
ATOM 781 C C . VAL A 1 98 ? 3.292 -7.685 7.692 1.00 95.75 98 VAL A C 1
ATOM 783 O O . VAL A 1 98 ? 3.044 -8.726 8.302 1.00 95.75 98 VAL A O 1
ATOM 786 N N . ILE A 1 99 ? 3.900 -6.647 8.257 1.00 93.12 99 ILE A N 1
ATOM 787 C CA . ILE A 1 99 ? 4.332 -6.607 9.657 1.00 93.12 99 ILE A CA 1
ATOM 788 C C . ILE A 1 99 ? 3.894 -5.293 10.302 1.00 93.12 99 ILE A C 1
ATOM 790 O O . ILE A 1 99 ? 3.806 -4.267 9.626 1.00 93.12 99 ILE A O 1
ATOM 794 N N . ASN A 1 100 ? 3.601 -5.341 11.601 1.00 76.94 100 ASN A N 1
ATOM 795 C CA . ASN A 1 100 ? 3.244 -4.175 12.414 1.00 76.94 100 ASN A CA 1
ATOM 796 C C . ASN A 1 100 ? 4.483 -3.586 13.086 1.00 76.94 100 ASN A C 1
ATOM 798 O O . ASN A 1 100 ? 5.210 -4.395 13.708 1.00 76.94 100 ASN A O 1
#

Secondary structure (DSSP, 8-state):
----PPPHHHHTSBHHHHHHHHHHHHHHHHHTTT-TTS-EEEEEE--S-EEEEETTEEEE----TT---BTTTTSBHHHHHHHHHHHH-S--EEEEEEE-

pLDDT: mean 95.51, std 3.69, range [69.81, 98.25]

InterPro domains:
  IPR001312 Hexokinase [PS51748] (1-100)
  IPR001312 Hexokinase [PTHR19443] (1-100)
  IPR019807 Hexokinase, binding site [PS00378] (42-67)
  IPR022672 Hexokinase, N-terminal [PF00349] (2-100)
  IPR043129 ATPase, nucleotide binding domain [SSF53067] (2-100)